Protein AF-A0A645INT5-F1 (afdb_monomer_lite)

Radius of gyration: 13.87 Å; chains: 1; bounding box: 42×19×28 Å

pLDDT: mean 78.09, std 8.87, range [51.12, 90.25]

Organism: NCBI:txid1076179

Secondary structure (DSSP, 8-state):
-EEEEGGGG-GGGTT-EEEE--SSHHHHHHHHHHHHHHHHHHHHHHHHH--

Sequence (51 aa):
MAVISGAAFGPGGEGFIRCCYATSMKDIAEALTRMDNFLTNLQKKKERNEL

InterPro domains:
  IPR015422 Pyridoxal phosphate-dependent transferase, small domain [G3DSA:3.90.1150.1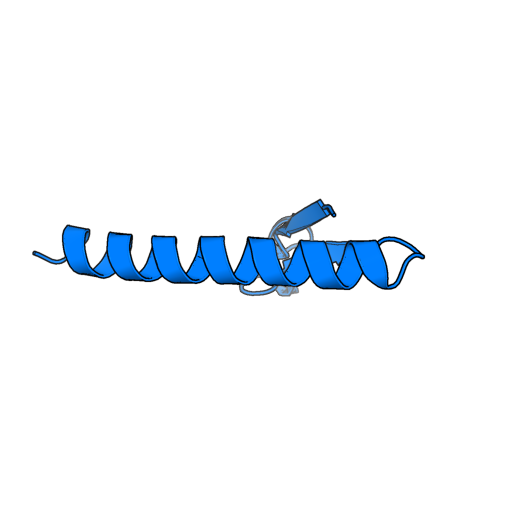0] (1-50)
  IPR015424 Pyridoxal phosphate-dependent transferase [SSF53383] (2-40)

Foldseek 3Di:
DDKDQLCVVPPVRHPHIDDDADPDPVSVVVVVVVVVVVVVVVVVVVVVVVD

Structure (mmCIF, N/CA/C/O backbone):
data_AF-A0A645INT5-F1
#
_entry.id   AF-A0A645INT5-F1
#
loop_
_atom_site.group_PDB
_atom_site.id
_atom_site.type_symbol
_atom_site.label_atom_id
_atom_site.label_alt_id
_atom_site.label_comp_id
_atom_site.label_asym_id
_atom_site.label_entity_id
_atom_site.label_seq_id
_atom_site.pdbx_PDB_ins_code
_atom_site.Cartn_x
_atom_site.Cartn_y
_atom_site.Cartn_z
_atom_site.occupancy
_atom_site.B_iso_or_equiv
_atom_site.auth_seq_id
_atom_site.auth_comp_id
_atom_site.auth_asym_id
_atom_site.auth_atom_id
_atom_site.pdbx_PDB_model_num
ATOM 1 N N . MET A 1 1 ? 9.538 4.264 -0.672 1.00 60.38 1 MET A N 1
ATOM 2 C CA . MET A 1 1 ? 8.502 3.250 -0.958 1.00 60.38 1 MET A CA 1
ATOM 3 C C . MET A 1 1 ? 7.774 3.652 -2.226 1.00 60.38 1 MET A C 1
ATOM 5 O O . MET A 1 1 ? 7.285 4.772 -2.284 1.00 60.38 1 MET A O 1
ATOM 9 N N . ALA A 1 2 ? 7.727 2.769 -3.220 1.00 71.50 2 ALA A N 1
ATOM 10 C CA . ALA A 1 2 ? 6.939 2.958 -4.435 1.00 71.50 2 ALA A CA 1
ATOM 11 C C . ALA A 1 2 ? 5.974 1.778 -4.581 1.00 71.50 2 ALA A C 1
ATOM 13 O O . ALA A 1 2 ? 6.378 0.629 -4.381 1.00 71.50 2 ALA A O 1
ATOM 14 N N . VAL A 1 3 ? 4.715 2.079 -4.897 1.00 72.31 3 VAL A N 1
ATOM 15 C CA . VAL A 1 3 ? 3.667 1.090 -5.165 1.00 72.31 3 VAL A CA 1
ATOM 16 C C . VAL A 1 3 ? 3.310 1.211 -6.637 1.00 72.31 3 VAL A C 1
ATOM 18 O O . VAL A 1 3 ? 2.959 2.296 -7.098 1.00 72.31 3 VAL A O 1
ATOM 21 N N . ILE A 1 4 ? 3.436 0.114 -7.375 1.00 77.94 4 ILE A N 1
ATOM 22 C CA . ILE A 1 4 ? 3.085 0.050 -8.795 1.00 77.94 4 ILE A CA 1
ATOM 23 C C . ILE A 1 4 ? 1.854 -0.840 -8.916 1.00 77.94 4 ILE A C 1
ATOM 25 O O . ILE A 1 4 ? 1.841 -1.953 -8.385 1.00 77.94 4 ILE A O 1
ATOM 29 N N . SER A 1 5 ? 0.826 -0.343 -9.608 1.00 78.56 5 SER A N 1
ATOM 30 C CA . SER A 1 5 ? -0.352 -1.146 -9.940 1.00 78.56 5 SER A CA 1
ATOM 31 C C . SER A 1 5 ? 0.078 -2.358 -10.760 1.00 78.56 5 SER A C 1
ATOM 33 O O . SER A 1 5 ? 0.761 -2.206 -11.772 1.00 78.56 5 SER A O 1
ATOM 35 N N . GLY A 1 6 ? -0.319 -3.558 -10.342 1.00 75.62 6 GLY A N 1
ATOM 36 C CA . GLY A 1 6 ? -0.036 -4.787 -11.076 1.00 75.62 6 GLY A CA 1
ATOM 37 C C . GLY A 1 6 ? -0.658 -4.780 -12.473 1.00 75.62 6 GLY A C 1
ATOM 38 O O . GLY A 1 6 ? -0.070 -5.344 -13.390 1.00 75.62 6 GLY A O 1
ATOM 39 N N . ALA A 1 7 ? -1.744 -4.028 -12.681 1.00 77.06 7 ALA A N 1
ATOM 40 C CA . ALA A 1 7 ? -2.332 -3.817 -14.004 1.00 77.06 7 ALA A CA 1
ATOM 41 C C . ALA A 1 7 ? -1.342 -3.185 -15.007 1.00 77.06 7 ALA A C 1
ATOM 43 O O . ALA A 1 7 ? -1.469 -3.392 -16.210 1.00 77.06 7 ALA A O 1
ATOM 44 N N . ALA A 1 8 ? -0.307 -2.472 -14.534 1.00 78.38 8 ALA A N 1
ATOM 45 C CA . ALA A 1 8 ? 0.758 -1.947 -15.393 1.00 78.38 8 ALA A CA 1
ATOM 46 C C . ALA A 1 8 ? 1.631 -3.048 -16.032 1.00 78.38 8 ALA A C 1
ATOM 48 O O . ALA A 1 8 ? 2.351 -2.776 -16.988 1.00 78.38 8 ALA A O 1
ATOM 49 N N . PHE A 1 9 ? 1.570 -4.282 -15.522 1.00 79.12 9 PHE A N 1
ATOM 50 C CA . PHE A 1 9 ? 2.293 -5.449 -16.038 1.00 79.12 9 PHE A CA 1
ATOM 51 C C . PHE A 1 9 ? 1.416 -6.359 -16.918 1.00 79.12 9 PHE A C 1
ATOM 53 O O . PHE A 1 9 ? 1.869 -7.421 -17.342 1.00 79.12 9 PHE A O 1
ATOM 60 N N . GLY A 1 10 ? 0.181 -5.944 -17.218 1.00 80.62 10 GLY A N 1
ATOM 61 C CA . GLY A 1 10 ? -0.764 -6.671 -18.064 1.00 80.62 10 GLY A CA 1
ATOM 62 C C . GLY A 1 10 ? -1.868 -7.401 -17.285 1.00 80.62 10 GLY A C 1
ATOM 63 O O . GLY A 1 10 ? -1.956 -7.272 -16.062 1.00 80.62 10 GLY A O 1
ATOM 64 N N . PRO A 1 11 ? -2.705 -8.195 -17.983 1.00 77.00 11 PRO A N 1
ATOM 65 C CA . PRO A 1 11 ? -3.923 -8.793 -17.419 1.00 77.00 11 PRO A CA 1
ATOM 66 C C . PRO A 1 11 ? -3.661 -9.704 -16.211 1.00 77.00 11 PRO A C 1
ATOM 68 O O . PRO A 1 11 ? -4.470 -9.792 -15.297 1.00 77.00 11 PRO A O 1
ATOM 71 N N . GLY A 1 12 ? -2.496 -10.360 -16.171 1.00 78.06 12 GLY A N 1
ATOM 72 C CA . GLY A 1 12 ? -2.100 -11.230 -15.059 1.00 78.06 12 GLY A CA 1
ATOM 73 C C . GLY A 1 12 ? -1.741 -10.494 -13.761 1.00 78.06 12 GLY A C 1
ATOM 74 O O . GLY A 1 12 ? -1.525 -11.146 -12.744 1.00 78.06 12 GLY A O 1
ATOM 75 N N . GLY A 1 13 ? -1.648 -9.160 -13.782 1.00 72.62 13 GLY A N 1
ATOM 76 C CA . GLY A 1 13 ? -1.371 -8.333 -12.607 1.00 72.62 13 GLY A CA 1
ATOM 77 C C . GLY A 1 13 ? -2.587 -7.566 -12.082 1.00 72.62 13 GLY A C 1
ATOM 78 O O . GLY A 1 13 ? -2.452 -6.776 -11.146 1.00 72.62 13 GLY A O 1
ATOM 79 N N . GLU A 1 14 ? -3.773 -7.767 -12.657 1.00 77.94 14 GLU A N 1
ATOM 80 C CA . GLU A 1 14 ? -5.002 -7.151 -12.156 1.00 77.94 14 GLU A CA 1
ATOM 81 C C . GLU A 1 14 ? -5.295 -7.611 -10.718 1.00 77.94 14 GLU A C 1
ATOM 83 O O . GLU A 1 14 ? -5.207 -8.790 -10.388 1.00 77.94 14 GLU A O 1
ATOM 88 N N . GLY A 1 15 ? -5.593 -6.661 -9.828 1.00 79.25 15 GLY A N 1
ATOM 89 C CA . GLY A 1 15 ? -5.824 -6.933 -8.403 1.00 79.25 15 GLY A CA 1
ATOM 90 C C . GLY A 1 15 ? -4.561 -7.079 -7.544 1.00 79.25 15 GLY A C 1
ATOM 91 O O . GLY A 1 15 ? -4.675 -7.128 -6.320 1.00 79.25 15 GLY A O 1
ATOM 92 N N . PHE A 1 16 ? -3.363 -7.076 -8.138 1.00 80.12 16 PHE A N 1
ATOM 93 C CA . PHE A 1 16 ? -2.094 -7.137 -7.408 1.00 80.12 16 PHE A CA 1
ATOM 94 C C . PHE A 1 16 ? -1.363 -5.792 -7.418 1.00 80.12 16 PHE A C 1
ATOM 96 O O . PHE A 1 16 ? -1.575 -4.942 -8.282 1.00 80.12 16 PHE A O 1
ATOM 103 N N . ILE A 1 17 ? -0.464 -5.597 -6.453 1.00 77.69 17 ILE A N 1
ATOM 104 C CA . ILE A 1 17 ? 0.446 -4.450 -6.403 1.00 77.69 17 ILE A CA 1
ATOM 105 C C . ILE A 1 17 ? 1.875 -4.929 -6.172 1.00 77.69 17 ILE A C 1
ATOM 107 O O . ILE A 1 17 ? 2.113 -5.862 -5.405 1.00 77.69 17 ILE A O 1
ATOM 111 N N . ARG A 1 18 ? 2.844 -4.272 -6.813 1.00 76.31 18 ARG A N 1
ATOM 112 C CA . ARG A 1 18 ? 4.264 -4.47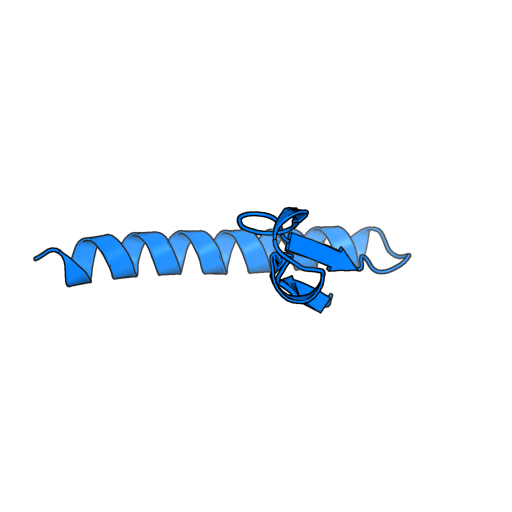3 -6.509 1.00 76.31 18 ARG A CA 1
ATOM 113 C C . ARG A 1 18 ? 4.729 -3.378 -5.561 1.00 76.31 18 ARG A C 1
ATOM 115 O O . ARG A 1 18 ? 4.644 -2.195 -5.892 1.00 76.31 18 ARG A O 1
ATOM 122 N N . CYS A 1 19 ? 5.290 -3.783 -4.428 1.00 70.00 19 CYS A N 1
ATOM 123 C CA . CYS A 1 19 ? 5.920 -2.877 -3.477 1.00 70.00 19 CYS A CA 1
ATOM 124 C C . CYS A 1 19 ? 7.443 -2.968 -3.604 1.00 70.00 19 CYS A C 1
ATOM 126 O O . CYS A 1 19 ? 8.030 -4.028 -3.392 1.00 70.00 19 CYS A O 1
ATOM 128 N N . CYS A 1 20 ? 8.095 -1.852 -3.930 1.00 66.50 20 CYS A N 1
ATOM 129 C CA . CYS A 1 20 ? 9.548 -1.738 -3.832 1.00 66.50 20 CYS A CA 1
ATOM 130 C C . CYS A 1 20 ? 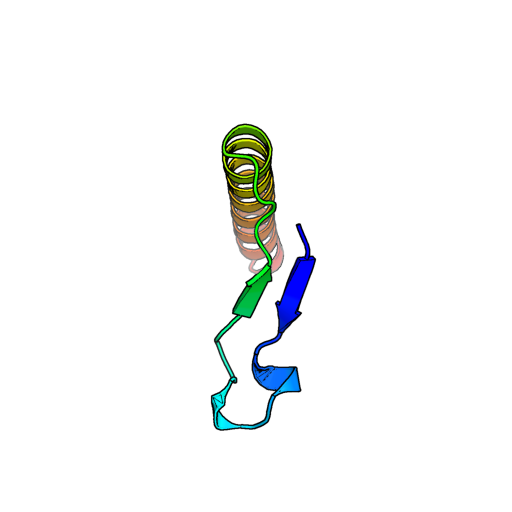9.902 -1.280 -2.412 1.00 66.50 20 CYS A C 1
ATOM 132 O O . CYS A 1 20 ? 9.654 -0.121 -2.045 1.00 66.50 20 CYS A O 1
ATOM 134 N N . TYR A 1 21 ? 10.437 -2.200 -1.609 1.00 64.00 21 TYR A N 1
ATOM 135 C CA . TYR A 1 21 ? 10.920 -1.914 -0.262 1.00 64.00 21 TYR A CA 1
ATOM 136 C C . TYR A 1 21 ? 12.335 -1.323 -0.301 1.00 64.00 21 TYR A C 1
ATOM 138 O O . TYR A 1 21 ? 13.135 -1.636 -1.182 1.00 64.00 21 TYR A O 1
ATOM 146 N N . ALA A 1 22 ? 12.627 -0.426 0.640 1.00 64.06 22 ALA A N 1
ATOM 147 C CA . ALA A 1 22 ? 13.981 0.065 0.866 1.00 64.06 22 ALA A CA 1
ATOM 148 C C . ALA A 1 22 ? 14.799 -1.004 1.608 1.00 64.06 22 ALA A C 1
ATOM 150 O O . ALA A 1 22 ? 14.238 -1.813 2.343 1.00 64.06 22 ALA A O 1
ATOM 151 N N . THR A 1 23 ? 16.123 -0.992 1.464 1.00 70.88 23 THR A N 1
ATOM 152 C CA . THR A 1 23 ? 17.040 -1.942 2.125 1.00 70.88 23 THR A CA 1
ATOM 153 C C . THR A 1 23 ? 17.023 -1.844 3.660 1.00 70.88 23 THR A C 1
ATOM 155 O O . THR A 1 23 ? 17.537 -2.723 4.343 1.00 70.88 23 THR A O 1
ATOM 158 N N . SER A 1 24 ? 16.447 -0.774 4.215 1.00 80.88 24 SER A N 1
ATOM 159 C CA . SER A 1 24 ? 16.379 -0.491 5.650 1.00 80.88 24 SER A CA 1
ATOM 160 C C . SER A 1 24 ? 15.065 -0.973 6.269 1.00 80.88 24 SER A C 1
ATOM 162 O O . SER A 1 24 ? 13.979 -0.571 5.850 1.00 80.88 24 SER A O 1
ATOM 164 N N . MET A 1 25 ? 15.160 -1.756 7.348 1.00 82.56 25 MET A N 1
ATOM 165 C CA . MET A 1 25 ? 13.998 -2.240 8.111 1.00 82.56 25 MET A CA 1
ATOM 166 C C . MET A 1 25 ? 13.147 -1.101 8.694 1.00 82.56 25 MET A C 1
ATOM 168 O O . MET A 1 25 ? 11.927 -1.225 8.785 1.00 82.56 25 MET A O 1
ATOM 172 N N . LYS A 1 26 ? 13.768 0.033 9.047 1.00 84.38 26 LYS A N 1
ATOM 173 C CA . LYS A 1 26 ? 13.058 1.214 9.565 1.00 84.38 26 LYS A CA 1
ATOM 174 C C . LYS A 1 26 ? 12.145 1.829 8.504 1.00 84.38 26 LYS A C 1
ATOM 176 O O . LYS A 1 26 ? 11.011 2.191 8.803 1.00 84.38 26 LYS A O 1
ATOM 181 N N . ASP A 1 27 ? 12.6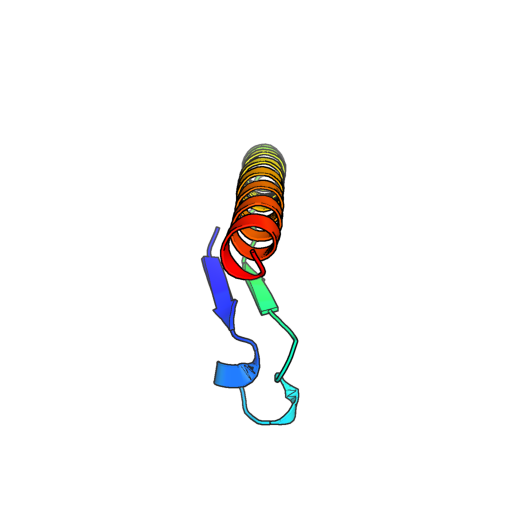26 1.899 7.266 1.00 82.44 27 ASP A N 1
ATOM 182 C CA . ASP A 1 27 ? 11.852 2.443 6.152 1.00 82.44 27 ASP A CA 1
ATOM 183 C C . ASP A 1 27 ? 10.704 1.513 5.758 1.00 82.44 27 ASP A C 1
ATOM 185 O O . ASP A 1 27 ? 9.651 1.999 5.357 1.00 82.44 27 ASP A O 1
ATOM 189 N N . ILE A 1 28 ? 10.881 0.193 5.905 1.00 83.94 28 ILE A N 1
ATOM 190 C CA . ILE A 1 28 ? 9.817 -0.804 5.705 1.00 83.94 28 ILE A CA 1
ATOM 191 C C . ILE A 1 28 ? 8.718 -0.648 6.763 1.00 83.94 28 ILE A C 1
ATOM 193 O O . ILE A 1 28 ? 7.538 -0.633 6.418 1.00 83.94 28 ILE A O 1
ATOM 197 N N . ALA A 1 29 ? 9.086 -0.494 8.036 1.00 86.38 29 ALA A N 1
ATOM 198 C CA . ALA A 1 29 ? 8.116 -0.302 9.113 1.00 86.38 29 ALA A CA 1
ATOM 199 C C . ALA A 1 29 ? 7.303 0.993 8.929 1.00 86.38 29 ALA A C 1
ATOM 201 O O . ALA A 1 29 ? 6.077 0.978 9.010 1.00 86.38 29 ALA A O 1
ATOM 202 N N . GLU A 1 30 ? 7.969 2.104 8.604 1.00 87.69 30 GLU A N 1
ATOM 203 C CA . GLU A 1 30 ? 7.310 3.389 8.329 1.00 87.69 30 GLU A CA 1
ATOM 204 C C . GLU A 1 30 ? 6.385 3.311 7.104 1.00 87.69 30 GLU A C 1
ATOM 206 O O . GLU A 1 30 ? 5.267 3.830 7.101 1.00 87.69 30 GLU A O 1
ATOM 211 N N . ALA A 1 31 ? 6.837 2.623 6.058 1.00 85.62 31 ALA A N 1
ATOM 212 C CA . ALA A 1 31 ? 6.062 2.336 4.862 1.00 85.62 31 ALA A CA 1
ATOM 213 C C . ALA A 1 31 ? 4.745 1.604 5.169 1.00 85.62 31 ALA A C 1
ATOM 215 O O . ALA A 1 31 ? 3.686 2.033 4.706 1.00 85.62 31 ALA A O 1
ATOM 216 N N . LEU A 1 32 ? 4.804 0.533 5.964 1.00 85.56 32 LEU A N 1
ATOM 217 C CA . LEU A 1 32 ? 3.624 -0.243 6.351 1.00 85.56 32 LEU A CA 1
ATOM 218 C C . LEU A 1 32 ? 2.649 0.597 7.183 1.00 85.56 32 LEU A C 1
ATOM 220 O O . LEU A 1 32 ? 1.463 0.624 6.867 1.00 85.56 32 LEU A O 1
ATOM 224 N N . THR A 1 33 ? 3.145 1.362 8.160 1.00 89.69 33 THR A N 1
ATOM 225 C CA . THR A 1 33 ? 2.312 2.256 8.984 1.00 89.69 33 THR A CA 1
ATOM 226 C C . THR A 1 33 ? 1.569 3.293 8.137 1.00 89.69 33 THR A C 1
ATOM 228 O O . THR A 1 33 ? 0.385 3.557 8.344 1.00 89.69 33 THR A O 1
ATOM 231 N N . ARG A 1 34 ? 2.234 3.883 7.135 1.00 88.25 34 ARG A N 1
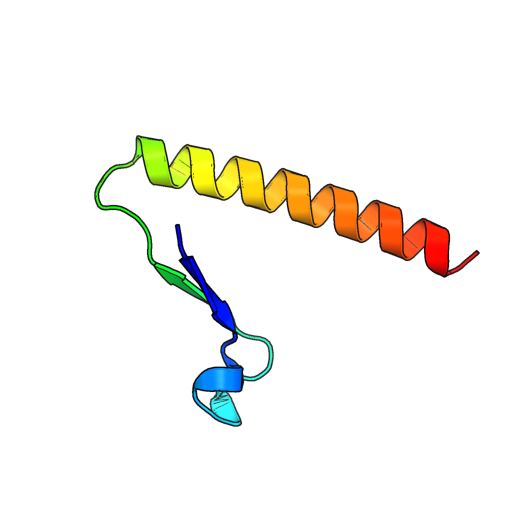ATOM 232 C CA . ARG A 1 34 ? 1.583 4.818 6.199 1.00 88.25 34 ARG A CA 1
ATOM 233 C C . ARG A 1 34 ? 0.515 4.137 5.351 1.00 88.25 34 ARG A C 1
ATOM 235 O O . ARG A 1 34 ? -0.511 4.752 5.069 1.00 88.25 34 ARG A O 1
ATOM 242 N N . MET A 1 35 ? 0.761 2.896 4.940 1.00 86.50 35 MET A N 1
ATOM 243 C CA . MET A 1 35 ? -0.176 2.121 4.132 1.00 86.50 35 MET A CA 1
ATOM 244 C C . MET A 1 35 ? -1.426 1.743 4.932 1.00 86.50 35 MET A C 1
ATOM 246 O O . MET A 1 35 ? -2.529 1.917 4.426 1.00 86.50 35 MET A O 1
ATOM 250 N N . ASP A 1 36 ? -1.267 1.332 6.190 1.00 88.38 36 ASP A N 1
ATOM 251 C CA . ASP A 1 36 ? -2.378 1.059 7.111 1.00 88.38 36 ASP A CA 1
ATOM 252 C C . ASP A 1 36 ? -3.248 2.311 7.315 1.00 88.38 36 ASP A C 1
ATOM 254 O O . ASP A 1 36 ? -4.453 2.306 7.049 1.00 88.38 36 ASP A O 1
ATOM 258 N N . ASN A 1 37 ? -2.617 3.444 7.640 1.00 90.12 37 ASN A N 1
ATOM 259 C CA . ASN A 1 37 ? -3.321 4.719 7.770 1.00 90.12 37 ASN A CA 1
ATOM 260 C C . ASN A 1 37 ? -4.092 5.084 6.493 1.00 90.12 37 ASN A C 1
ATOM 262 O O . ASN A 1 37 ? -5.225 5.567 6.561 1.00 90.12 37 ASN A O 1
ATOM 266 N N . PHE A 1 38 ? -3.505 4.863 5.317 1.00 88.06 38 PHE A N 1
ATOM 267 C CA . PHE A 1 38 ? -4.172 5.120 4.045 1.00 88.06 38 PHE A CA 1
ATOM 268 C C . PHE A 1 38 ? -5.381 4.196 3.824 1.00 88.06 38 PHE A C 1
ATOM 270 O O . PHE A 1 38 ? -6.454 4.689 3.472 1.00 88.06 38 PHE A O 1
ATOM 277 N N . LEU A 1 39 ? -5.243 2.891 4.083 1.00 86.69 39 LEU A N 1
ATOM 278 C CA . LEU A 1 39 ? -6.321 1.903 3.955 1.00 86.69 39 LEU A CA 1
ATOM 279 C C . LEU A 1 39 ? -7.477 2.187 4.920 1.00 86.69 39 LEU A C 1
ATOM 281 O O . LEU A 1 39 ? -8.630 2.226 4.492 1.00 86.69 39 LEU A O 1
ATOM 285 N N . THR A 1 40 ? -7.174 2.492 6.182 1.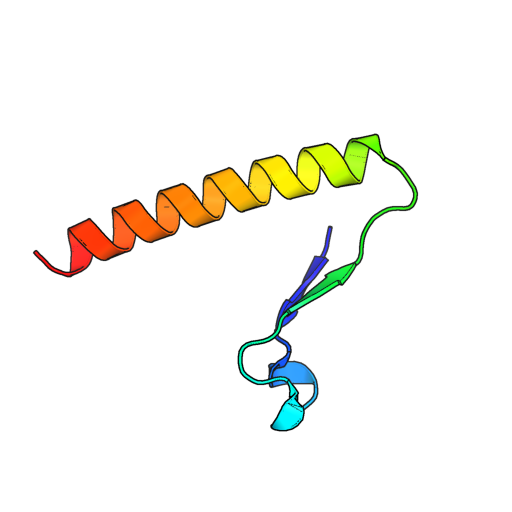00 90.25 40 THR A N 1
ATOM 286 C CA . THR A 1 40 ? -8.173 2.870 7.191 1.00 90.25 40 THR A CA 1
ATOM 287 C C . THR A 1 40 ? -8.959 4.115 6.762 1.00 90.25 40 THR A C 1
ATOM 289 O O . THR A 1 40 ? -10.184 4.175 6.892 1.00 90.25 40 THR A O 1
ATOM 292 N N . ASN A 1 41 ? -8.281 5.122 6.201 1.00 87.88 41 ASN A N 1
ATOM 293 C CA . ASN A 1 41 ? -8.946 6.320 5.684 1.00 87.88 41 ASN A CA 1
ATOM 294 C C . ASN A 1 41 ? -9.785 6.037 4.429 1.00 87.88 41 ASN A C 1
ATOM 296 O O . ASN A 1 41 ? -10.857 6.624 4.268 1.00 87.88 41 ASN A O 1
ATOM 300 N N . LEU A 1 42 ? -9.330 5.138 3.555 1.00 87.06 42 LEU A N 1
ATOM 301 C CA . LEU A 1 42 ? -10.085 4.678 2.387 1.00 87.06 42 LEU A CA 1
ATOM 302 C C . LEU A 1 42 ? -11.369 3.956 2.789 1.00 87.06 42 LEU A C 1
ATOM 304 O O . LEU A 1 42 ? -12.415 4.220 2.203 1.00 87.06 42 LEU A O 1
ATOM 308 N N . GLN A 1 43 ? -11.305 3.092 3.802 1.00 82.81 43 GLN A N 1
ATOM 309 C CA . GLN A 1 43 ? -12.456 2.347 4.304 1.00 82.81 43 GLN A CA 1
ATOM 310 C C . GLN A 1 43 ? -13.504 3.291 4.906 1.00 82.81 43 GLN A C 1
ATOM 312 O O . GLN A 1 43 ? -14.659 3.269 4.484 1.00 82.81 43 GLN A O 1
ATOM 317 N N . LYS A 1 44 ? -13.073 4.242 5.747 1.00 81.62 44 LYS A N 1
ATOM 318 C CA . LYS A 1 44 ? -13.942 5.321 6.253 1.00 81.62 44 LYS A CA 1
ATOM 319 C C . LYS A 1 44 ? -14.539 6.181 5.139 1.00 81.62 44 LYS A C 1
ATOM 321 O O . LYS A 1 44 ? -15.641 6.704 5.275 1.00 81.62 44 LYS A O 1
ATOM 326 N N . LYS A 1 45 ? -13.799 6.402 4.047 1.00 76.75 45 LYS A N 1
ATOM 327 C CA . LYS A 1 45 ? -14.287 7.178 2.899 1.00 76.75 45 LYS A CA 1
ATOM 328 C C . LYS A 1 45 ? -15.307 6.390 2.075 1.00 76.75 45 LYS A C 1
ATOM 330 O O . LYS A 1 45 ? -16.253 7.005 1.602 1.00 76.75 45 LYS A O 1
ATOM 335 N N . LYS A 1 46 ? -15.145 5.069 1.942 1.00 74.88 46 LYS A N 1
ATOM 336 C CA . LYS A 1 46 ? -16.140 4.181 1.322 1.00 74.88 46 LYS A CA 1
ATOM 337 C C . LYS A 1 46 ? -17.455 4.185 2.097 1.00 74.88 46 LYS A C 1
ATOM 339 O O . LYS A 1 46 ? -18.478 4.488 1.503 1.00 74.88 46 LYS A O 1
ATOM 344 N N . GLU A 1 47 ? -17.408 3.988 3.414 1.00 74.25 47 GLU A N 1
ATOM 345 C CA . GLU A 1 47 ? -18.606 4.006 4.274 1.00 74.25 47 GLU A CA 1
ATOM 346 C C . GLU A 1 47 ? -19.380 5.331 4.190 1.00 74.25 47 GLU A C 1
ATOM 348 O O . GLU A 1 47 ? -20.602 5.350 4.264 1.00 74.25 47 GLU A O 1
ATOM 353 N N . ARG A 1 48 ? -18.678 6.452 3.991 1.00 72.06 48 ARG A N 1
ATOM 354 C CA . ARG A 1 48 ? -19.300 7.775 3.828 1.00 72.06 48 ARG A CA 1
ATOM 355 C C . ARG A 1 48 ? -19.871 8.043 2.434 1.00 72.06 48 ARG A C 1
ATOM 357 O O . ARG A 1 48 ? -20.635 8.984 2.289 1.00 72.06 48 ARG A O 1
ATOM 364 N N . ASN A 1 49 ? -19.412 7.313 1.419 1.00 63.31 49 ASN A N 1
ATOM 365 C CA . ASN A 1 49 ? -19.834 7.467 0.025 1.00 63.31 49 ASN A CA 1
ATOM 366 C C . ASN A 1 49 ? -21.004 6.533 -0.337 1.00 63.31 49 ASN A C 1
ATOM 368 O O . ASN A 1 49 ? -21.581 6.687 -1.409 1.00 63.31 49 ASN A O 1
ATOM 372 N N . GLU A 1 50 ? -21.303 5.558 0.523 1.00 57.44 50 GLU A N 1
ATOM 373 C CA . GLU A 1 50 ? -22.420 4.611 0.398 1.00 57.44 50 GLU A CA 1
ATOM 374 C C . GLU A 1 50 ? -23.645 5.026 1.252 1.00 57.44 50 GLU A C 1
ATOM 376 O O . GLU A 1 50 ? -24.653 4.320 1.257 1.00 57.44 50 GLU A O 1
ATOM 381 N N . LEU A 1 51 ? -23.565 6.183 1.932 1.00 51.12 51 LEU A N 1
ATOM 382 C CA . LEU A 1 51 ? -24.669 6.941 2.549 1.00 51.12 51 LEU A CA 1
ATOM 383 C C . LEU A 1 51 ? -25.127 8.065 1.612 1.00 51.12 51 LEU A C 1
ATOM 385 O O . LEU A 1 51 ? -26.351 8.318 1.567 1.00 51.12 51 LEU A O 1
#